Protein AF-A0A2H0BXI3-F1 (afdb_monomer)

Nearest PDB structures (foldseek):
  9eom-assembly1_A-58  TM=5.101E-01  e=8.290E+00  Synechocystis sp. PCC 6803
  9eom-assembly1_A-60  TM=5.101E-01  e=8.290E+00  Synechocystis sp. PCC 6803
  9eon-assembly1_A  TM=5.283E-01  e=8.778E+00  Synechocystis sp. PCC 6803

Solvent-accessible surface area (backbone atoms only — not comparable to full-atom values): 8453 Å² total; per-residue (Å²): 136,85,77,82,80,77,76,77,76,77,85,73,75,57,76,67,92,65,58,95,88,43,83,62,34,63,55,49,51,52,49,56,53,55,49,63,77,71,49,92,47,41,62,50,48,15,52,50,24,44,51,48,13,37,30,23,44,51,49,16,52,56,26,49,78,67,68,37,51,72,63,14,50,53,24,38,51,54,14,53,54,23,42,53,52,14,52,51,25,43,52,54,33,46,74,72,70,48,93,45,68,71,54,55,50,53,50,49,48,48,52,53,48,54,50,52,54,34,51,50,49,55,75,76,43,69,56,63,45,79,47,75,50,102,89,48,80,70,43,82,42,53,49,52,69,67,52,60,131

Mean predicted aligned error: 11.14 Å

Sequence (149 aa):
MHSPVAYAADYILPYPSYMPGHKLYKLEQIWDSAQKYWHFGDIVKFKYYQGLADKKLVEAKVLFEHEQYLLAVDAIWISNDSLVKAGEHLGIAIKSGKQLSNKAEIYKQALDKHKEERIKLREELPEVIIWEDENNPPVMLNIYEELRI

Radius of gyration: 17.9 Å; Cα contacts (8 Å, |Δi|>4): 137; chains: 1; bounding box: 40×42×55 Å

Foldseek 3Di:
DDDPPPPPPQDDQDEDPDDPPDPCVVVVVVVLVVVVVVDPALQVLLVSLLNLLSHLQNVLVVCVVVVVNVSSLVSLVSSVVSLVSSVVSVVVVVVVPDPCPVVVVSSVSSVVVLLVSLVVVPVVDDQWDFDDDPPDHTDIDRSNVSSDD

Organism: NCBI:txid1974862

Structure (mmCIF, N/CA/C/O backbone):
data_AF-A0A2H0BXI3-F1
#
_entry.id   AF-A0A2H0BXI3-F1
#
loop_
_atom_site.group_PDB
_atom_site.id
_atom_site.type_symbol
_atom_site.label_atom_id
_atom_site.label_alt_id
_atom_site.label_comp_id
_atom_site.label_asym_id
_atom_site.label_entity_id
_atom_site.label_seq_id
_atom_site.pdbx_PDB_ins_code
_atom_site.Cartn_x
_atom_site.Cartn_y
_atom_site.Cartn_z
_atom_site.occupancy
_atom_site.B_iso_or_equiv
_atom_site.auth_seq_id
_atom_site.auth_comp_id
_atom_site.auth_asym_id
_atom_site.auth_atom_id
_atom_site.pdbx_PDB_model_num
ATOM 1 N N . MET A 1 1 ? -10.889 -31.506 28.634 1.00 38.66 1 MET A N 1
ATOM 2 C CA . MET A 1 1 ? -11.302 -30.180 28.128 1.00 38.66 1 MET A CA 1
ATOM 3 C C . MET A 1 1 ? -10.470 -29.894 26.892 1.00 38.66 1 MET A C 1
ATOM 5 O O . MET A 1 1 ? -9.288 -29.628 27.034 1.00 38.66 1 MET A O 1
ATOM 9 N N . HIS A 1 2 ? -11.041 -30.058 25.700 1.00 39.09 2 HIS A N 1
ATOM 10 C CA . HIS A 1 2 ? -10.386 -29.652 24.457 1.00 39.09 2 HIS A CA 1
ATOM 11 C C . HIS A 1 2 ? -10.857 -28.232 24.149 1.00 39.09 2 HIS A C 1
ATOM 13 O O . HIS A 1 2 ? -12.029 -28.031 23.837 1.00 39.09 2 HIS A O 1
ATOM 19 N N . SER A 1 3 ? -9.974 -27.251 24.323 1.00 37.06 3 SER A N 1
ATOM 20 C CA . SER A 1 3 ? -10.226 -25.888 23.862 1.00 37.06 3 SER A CA 1
ATOM 21 C C . SER A 1 3 ? -10.311 -25.896 22.333 1.00 37.06 3 SER A C 1
ATOM 23 O O . SER A 1 3 ? -9.442 -26.496 21.695 1.00 37.06 3 SER A O 1
ATOM 25 N N . PRO A 1 4 ? -11.316 -25.250 21.722 1.00 41.56 4 PRO A N 1
ATOM 26 C CA . PRO A 1 4 ? -11.313 -25.046 20.285 1.00 41.56 4 PRO A CA 1
ATOM 27 C C . PRO A 1 4 ? -10.160 -24.097 19.948 1.00 41.56 4 PRO A C 1
ATOM 29 O O . PRO A 1 4 ? -10.103 -22.968 20.437 1.00 41.56 4 PRO A O 1
ATOM 32 N N . VAL A 1 5 ? -9.218 -24.577 19.139 1.00 42.16 5 VAL A N 1
ATOM 33 C CA . VAL A 1 5 ? -8.201 -23.739 18.507 1.00 42.16 5 VAL A CA 1
ATOM 34 C C . VAL A 1 5 ? -8.954 -22.810 17.561 1.00 42.16 5 VAL A C 1
ATOM 36 O O . VAL A 1 5 ? -9.452 -23.242 16.523 1.00 42.16 5 VAL A O 1
ATOM 39 N N . ALA A 1 6 ? -9.112 -21.548 17.954 1.00 42.75 6 ALA A N 1
ATOM 40 C CA . ALA A 1 6 ? -9.579 -20.515 17.048 1.00 42.75 6 ALA A CA 1
ATOM 41 C C . ALA A 1 6 ? -8.497 -20.346 15.978 1.00 42.75 6 ALA A C 1
ATOM 43 O O . ALA A 1 6 ? -7.426 -19.809 16.252 1.00 42.75 6 ALA A O 1
ATOM 44 N N . TYR A 1 7 ? -8.748 -20.879 14.785 1.00 35.19 7 TYR A N 1
ATOM 45 C CA . TYR A 1 7 ? -7.906 -20.643 13.623 1.00 35.19 7 TYR A CA 1
ATOM 46 C C . TYR A 1 7 ? -7.993 -19.141 13.332 1.00 35.19 7 TYR A C 1
ATOM 48 O O . TYR A 1 7 ? -9.047 -18.651 12.920 1.00 35.19 7 TYR A O 1
ATOM 56 N N . ALA A 1 8 ? -6.935 -18.391 13.645 1.00 42.25 8 ALA A N 1
ATOM 57 C CA . ALA A 1 8 ? -6.813 -17.015 13.194 1.00 42.25 8 ALA A CA 1
ATOM 58 C C . ALA A 1 8 ? -6.784 -17.085 11.665 1.00 42.25 8 ALA A C 1
ATOM 60 O O . ALA A 1 8 ? -5.832 -17.601 11.090 1.00 42.25 8 ALA A O 1
ATOM 61 N N . ALA A 1 9 ? -7.882 -16.700 11.016 1.00 46.06 9 ALA A N 1
ATOM 62 C CA . ALA A 1 9 ? -7.914 -16.618 9.567 1.00 46.06 9 ALA A CA 1
ATOM 63 C C . ALA A 1 9 ? -6.856 -15.590 9.147 1.00 46.06 9 ALA A C 1
ATOM 65 O O . ALA A 1 9 ? -6.927 -14.442 9.588 1.00 46.06 9 ALA A O 1
ATOM 66 N N . ASP A 1 10 ? -5.869 -16.020 8.358 1.00 56.81 10 ASP A N 1
ATOM 67 C CA . ASP A 1 10 ? -4.837 -15.138 7.816 1.00 56.81 10 ASP A CA 1
ATOM 68 C C . ASP A 1 10 ? -5.494 -13.937 7.122 1.00 56.81 10 ASP A C 1
ATOM 70 O O . ASP A 1 10 ? -6.510 -14.075 6.434 1.00 56.81 10 ASP A O 1
ATOM 74 N N . TYR A 1 11 ? -4.942 -12.739 7.321 1.00 67.38 11 TYR A N 1
ATOM 75 C CA . TYR A 1 11 ? -5.463 -11.531 6.689 1.00 67.38 11 TYR A CA 1
ATOM 76 C C . TYR A 1 11 ? -5.203 -11.582 5.179 1.00 67.38 11 TYR A C 1
ATOM 78 O O . TYR A 1 11 ? -4.054 -11.622 4.732 1.00 67.38 11 TYR A O 1
ATOM 86 N N . ILE A 1 12 ? -6.276 -11.574 4.388 1.00 72.50 12 ILE A N 1
ATOM 87 C CA . ILE A 1 12 ? -6.218 -11.658 2.925 1.00 72.50 12 ILE A CA 1
ATOM 88 C C . ILE A 1 12 ? -6.468 -10.271 2.342 1.00 72.50 12 ILE A C 1
ATOM 90 O O . ILE A 1 12 ? -7.491 -9.649 2.630 1.00 72.50 12 ILE A O 1
ATOM 94 N N . LEU A 1 13 ? -5.555 -9.811 1.484 1.00 68.81 13 LEU A N 1
ATOM 95 C CA . LEU A 1 13 ? -5.745 -8.580 0.724 1.00 68.81 13 LEU A CA 1
ATOM 96 C C . LEU A 1 13 ? -6.912 -8.760 -0.263 1.00 68.81 13 LEU A C 1
ATOM 98 O O . LEU A 1 13 ? -6.858 -9.670 -1.096 1.00 68.81 13 LEU A O 1
ATOM 102 N N . PRO A 1 14 ? -7.968 -7.931 -0.197 1.00 68.12 14 PRO A N 1
ATOM 103 C CA . PRO A 1 14 ? -9.058 -7.993 -1.159 1.00 68.12 14 PRO A CA 1
ATOM 104 C C . PRO A 1 14 ? -8.566 -7.693 -2.581 1.00 68.12 14 PRO A C 1
ATOM 106 O O . PRO A 1 14 ? -7.888 -6.695 -2.823 1.00 68.12 14 PRO A O 1
ATOM 109 N N . TYR A 1 15 ? -8.958 -8.537 -3.537 1.00 45.81 15 TYR A N 1
ATOM 110 C CA . TYR A 1 15 ? -8.717 -8.282 -4.956 1.00 45.81 15 TYR A CA 1
ATOM 111 C C . TYR A 1 15 ? -9.629 -7.139 -5.448 1.00 45.81 15 TYR A C 1
ATOM 113 O O . TYR A 1 15 ? -10.819 -7.137 -5.114 1.00 45.81 15 TYR A O 1
ATOM 121 N N . PRO A 1 16 ? -9.125 -6.165 -6.230 1.00 51.41 16 PRO A N 1
ATOM 122 C CA . PRO A 1 16 ? -9.964 -5.127 -6.825 1.00 51.41 16 PRO A CA 1
ATOM 123 C C . PRO A 1 16 ? -11.022 -5.746 -7.748 1.00 51.41 16 PRO A C 1
ATOM 125 O O . PRO A 1 16 ? -10.684 -6.486 -8.666 1.00 51.41 16 PRO A O 1
ATOM 128 N N . SER A 1 17 ? -12.299 -5.400 -7.562 1.00 53.47 17 SER A N 1
ATOM 129 C CA . SER A 1 17 ? -13.383 -5.915 -8.414 1.00 53.47 17 SER A CA 1
ATOM 130 C C . SER A 1 17 ? -13.260 -5.472 -9.883 1.00 53.47 17 SER A C 1
ATOM 132 O O . SER A 1 17 ? -13.587 -6.249 -10.776 1.00 53.47 17 SER A O 1
ATOM 134 N N . TYR A 1 18 ? -12.775 -4.248 -10.155 1.00 49.19 18 TYR A N 1
ATOM 135 C CA . TYR A 1 18 ? -12.591 -3.717 -11.515 1.00 49.19 18 TYR A CA 1
ATOM 136 C C . TYR A 1 18 ? -11.307 -2.882 -11.656 1.00 49.19 18 TYR A C 1
ATOM 138 O O . TYR A 1 18 ? -10.996 -2.052 -10.800 1.00 49.19 18 TYR A O 1
ATOM 146 N N . MET A 1 19 ? -10.591 -3.062 -12.773 1.00 69.00 19 MET A N 1
ATOM 147 C CA . MET A 1 19 ? -9.383 -2.296 -13.117 1.00 69.00 19 MET A CA 1
ATOM 148 C C . MET A 1 19 ? -9.684 -0.942 -13.798 1.00 69.00 19 MET A C 1
ATOM 150 O O . MET A 1 19 ? -10.743 -0.807 -14.425 1.00 69.00 19 MET A O 1
ATOM 154 N N . PRO A 1 20 ? -8.747 0.037 -13.766 1.00 51.00 20 PRO A N 1
ATOM 155 C CA . PRO A 1 20 ? -8.933 1.396 -14.306 1.00 51.00 20 PRO A CA 1
ATOM 156 C C . PRO A 1 20 ? -9.264 1.507 -15.810 1.00 51.00 20 PRO A C 1
ATOM 158 O O . PRO A 1 20 ? -9.651 2.579 -16.269 1.00 51.00 20 PRO A O 1
ATOM 161 N N . GLY A 1 21 ? -9.164 0.420 -16.584 1.00 48.34 21 GLY A N 1
ATOM 162 C CA . GLY A 1 21 ? -9.493 0.382 -18.018 1.00 48.34 21 GLY A CA 1
ATOM 163 C C . GLY A 1 21 ? -10.943 0.008 -18.365 1.00 48.34 21 GLY A C 1
ATOM 164 O O . GLY A 1 21 ? -11.330 0.081 -19.531 1.00 48.34 21 GLY A O 1
ATOM 165 N N . HIS A 1 22 ? -11.772 -0.402 -17.398 1.00 60.72 22 HIS A N 1
ATOM 166 C CA . HIS A 1 22 ? -13.120 -0.914 -17.678 1.00 60.72 22 HIS A CA 1
ATOM 167 C C . HIS A 1 22 ? -14.213 0.157 -17.503 1.00 60.72 22 HIS A C 1
ATOM 169 O O . HIS A 1 22 ? -14.192 0.934 -16.554 1.00 60.72 22 HIS A O 1
ATOM 175 N N . LYS A 1 23 ? -15.245 0.182 -18.364 1.00 54.88 23 LYS A N 1
ATOM 176 C CA . LYS A 1 23 ? -16.331 1.195 -18.310 1.00 54.88 23 LYS A CA 1
ATOM 177 C C . LYS A 1 23 ? -17.110 1.203 -16.982 1.00 54.88 23 LYS A C 1
ATOM 179 O O . LYS A 1 23 ? -17.646 2.241 -16.598 1.00 54.88 23 LYS A O 1
ATOM 184 N N . LEU A 1 24 ? -17.132 0.075 -16.267 1.00 62.28 24 LEU A N 1
ATOM 185 C CA . LEU A 1 24 ? -17.742 -0.051 -14.934 1.00 62.28 24 LEU A CA 1
ATOM 186 C C . LEU A 1 24 ? -16.896 0.574 -13.808 1.00 62.28 24 LEU A C 1
ATOM 188 O O . LEU A 1 24 ? -17.440 0.866 -12.750 1.00 62.28 24 LEU A O 1
ATOM 192 N N . TYR A 1 25 ? -15.612 0.865 -14.046 1.00 53.84 25 TYR A N 1
ATOM 193 C CA . TYR A 1 25 ? -14.724 1.525 -13.080 1.00 53.84 25 TYR A CA 1
ATOM 194 C C . TYR A 1 25 ? -15.219 2.928 -12.700 1.00 53.84 25 TYR A C 1
ATOM 196 O O . TYR A 1 25 ? -15.193 3.314 -11.535 1.00 53.84 25 TYR A O 1
ATOM 204 N N . LYS A 1 26 ? -15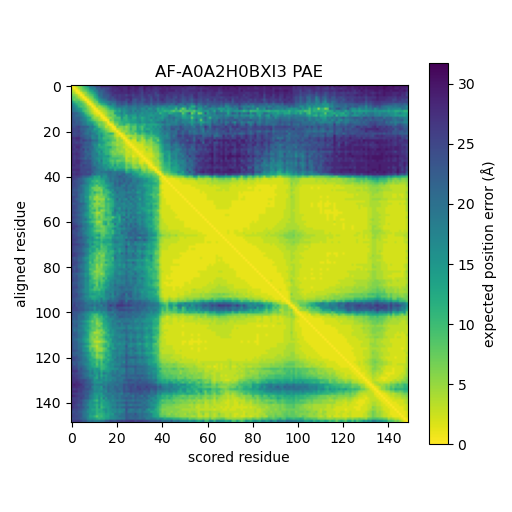.763 3.681 -13.668 1.00 54.62 26 LYS A N 1
ATOM 205 C CA . LYS A 1 26 ? -16.357 5.004 -13.406 1.00 54.62 26 LYS A CA 1
ATOM 206 C C . LYS A 1 26 ? -17.639 4.917 -12.575 1.00 54.62 26 LYS A C 1
ATOM 208 O O . LYS A 1 26 ? -17.899 5.807 -11.776 1.00 54.62 26 LYS A O 1
ATOM 213 N N . LEU A 1 27 ? -18.424 3.851 -12.736 1.00 60.12 27 LEU A N 1
ATOM 214 C CA . LEU A 1 27 ? -19.610 3.596 -11.909 1.00 60.12 27 LEU A CA 1
ATOM 215 C C . LEU A 1 27 ? -19.215 3.208 -10.478 1.00 60.12 27 LEU A C 1
ATOM 217 O O . LEU A 1 27 ? -19.826 3.703 -9.535 1.00 60.12 27 LEU A O 1
ATOM 221 N N . GLU A 1 28 ? -18.155 2.409 -10.319 1.00 58.50 28 GLU A N 1
ATOM 222 C CA . GLU A 1 28 ? -17.572 2.089 -9.010 1.00 58.50 28 GLU A CA 1
ATOM 223 C C . GLU A 1 28 ? -17.048 3.355 -8.308 1.00 58.50 28 GLU A C 1
ATOM 225 O O . GLU A 1 28 ? -17.382 3.592 -7.155 1.00 58.50 28 GLU A O 1
ATOM 230 N N . GLN A 1 29 ? -16.346 4.247 -9.019 1.00 57.47 29 GLN A N 1
ATOM 231 C CA . GLN A 1 29 ? -15.879 5.528 -8.465 1.00 57.47 29 GLN A CA 1
ATOM 232 C C . GLN A 1 29 ? -17.014 6.474 -8.041 1.00 57.47 29 GLN A C 1
ATOM 23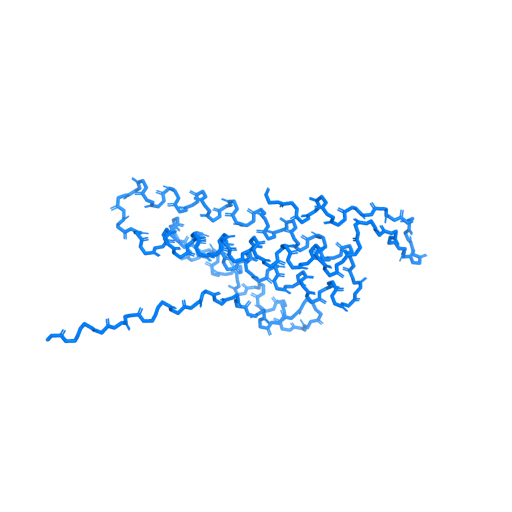4 O O . GLN A 1 29 ? -16.863 7.218 -7.068 1.00 57.47 29 GLN A O 1
ATOM 239 N N . ILE A 1 30 ? -18.144 6.469 -8.757 1.00 58.06 30 ILE A N 1
ATOM 240 C CA . ILE A 1 30 ? -19.331 7.264 -8.402 1.00 58.06 30 ILE A CA 1
ATOM 241 C C . ILE A 1 30 ? -20.012 6.670 -7.161 1.00 58.06 30 ILE A C 1
ATOM 243 O O . ILE A 1 30 ? -20.444 7.426 -6.290 1.00 58.06 30 ILE A O 1
ATOM 247 N N . TRP A 1 31 ? -20.061 5.340 -7.035 1.00 58.00 31 TRP A N 1
ATOM 248 C CA . TRP A 1 31 ? -20.610 4.664 -5.858 1.00 58.00 31 TRP A CA 1
ATOM 249 C C . TRP A 1 31 ? -19.714 4.810 -4.619 1.00 58.00 31 TRP A C 1
ATOM 251 O O . TRP A 1 31 ? -20.214 5.165 -3.552 1.00 58.00 31 TRP A O 1
ATOM 261 N N . ASP A 1 32 ? -18.395 4.666 -4.772 1.00 52.03 32 ASP A N 1
ATOM 262 C CA . ASP A 1 32 ? -17.399 4.937 -3.726 1.00 52.03 32 ASP A CA 1
ATOM 263 C C . ASP A 1 32 ? -17.464 6.406 -3.276 1.00 52.03 32 ASP A C 1
ATOM 265 O O . ASP A 1 32 ? -17.429 6.709 -2.080 1.00 52.03 32 ASP A O 1
ATOM 269 N N . SER A 1 33 ? -17.636 7.341 -4.221 1.00 53.59 33 SER A N 1
ATOM 270 C CA . SER A 1 33 ? -17.844 8.765 -3.923 1.00 53.59 33 SER A CA 1
ATOM 271 C C . SER A 1 33 ? -19.156 9.024 -3.181 1.00 53.59 33 SER A C 1
ATOM 273 O O . SER A 1 33 ? -19.169 9.812 -2.239 1.00 53.59 33 SER A O 1
ATOM 275 N N . ALA A 1 34 ? -20.248 8.344 -3.542 1.00 54.34 34 ALA A N 1
ATOM 276 C CA . ALA A 1 34 ? -21.534 8.463 -2.855 1.00 54.34 34 ALA A CA 1
ATOM 277 C C . ALA A 1 34 ? -21.497 7.865 -1.434 1.00 54.34 34 ALA A C 1
ATOM 279 O O . ALA A 1 34 ? -22.039 8.460 -0.500 1.00 54.34 34 ALA A O 1
ATOM 280 N N . GLN A 1 35 ? -20.792 6.745 -1.234 1.00 49.75 35 GLN A N 1
ATOM 281 C CA . GLN A 1 35 ? -20.532 6.182 0.095 1.00 49.75 35 GLN A CA 1
ATOM 282 C C . GLN A 1 35 ? -19.707 7.132 0.969 1.00 49.75 35 GLN A C 1
ATOM 284 O O . GLN A 1 35 ? -20.017 7.303 2.149 1.00 49.75 35 GLN A O 1
ATOM 289 N N . LYS A 1 36 ? -18.728 7.838 0.392 1.00 51.22 36 LYS A N 1
ATOM 290 C CA . LYS A 1 36 ? -17.899 8.837 1.089 1.00 51.22 36 LYS A CA 1
ATOM 291 C C . LYS A 1 36 ? -18.723 9.919 1.806 1.00 51.22 36 LYS A C 1
ATOM 293 O O . LYS A 1 36 ? -18.326 10.363 2.882 1.00 51.22 36 LYS A O 1
ATOM 298 N N . TYR A 1 37 ? -19.881 10.297 1.256 1.00 45.69 37 TYR A N 1
ATOM 299 C CA . TYR A 1 37 ? -20.797 11.285 1.846 1.00 45.69 37 TYR A CA 1
ATOM 300 C C . TYR A 1 37 ? -21.774 10.702 2.886 1.00 45.69 37 TYR A C 1
ATOM 302 O O . TYR A 1 37 ? -22.307 11.453 3.700 1.00 45.69 37 TYR A O 1
ATOM 310 N N . TRP A 1 38 ? -21.966 9.377 2.937 1.00 44.28 38 TRP A N 1
ATOM 311 C CA . TRP A 1 38 ? -22.847 8.704 3.911 1.00 44.28 38 TRP A CA 1
ATOM 312 C C . TRP A 1 38 ? -22.097 8.190 5.161 1.00 44.28 38 TRP A C 1
ATOM 314 O O . TRP A 1 38 ? -22.654 7.508 6.022 1.00 44.28 38 TRP A O 1
ATOM 324 N N . HIS A 1 39 ? -20.808 8.498 5.295 1.00 48.25 39 HIS A N 1
ATOM 325 C CA . HIS A 1 39 ? -19.919 7.929 6.309 1.00 48.25 39 HIS A CA 1
ATOM 326 C C . HIS A 1 39 ? -19.542 8.937 7.409 1.00 48.25 39 HIS A C 1
ATOM 328 O O . HIS A 1 39 ? -18.387 9.334 7.564 1.00 48.25 39 HIS A O 1
ATOM 334 N N . PHE A 1 40 ? -20.522 9.341 8.222 1.00 53.75 40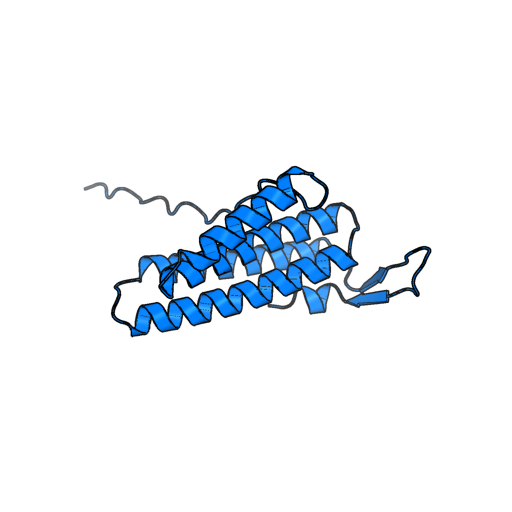 PHE A N 1
ATOM 335 C CA . PHE A 1 40 ? -20.280 10.152 9.421 1.00 53.75 40 PHE A CA 1
ATOM 336 C C . PHE A 1 40 ? -19.632 9.301 10.536 1.00 53.75 40 PHE A C 1
ATOM 338 O O . PHE A 1 40 ? -20.317 8.696 11.359 1.00 53.75 40 PHE A O 1
ATOM 345 N N . GLY A 1 41 ? -18.294 9.229 10.564 1.00 72.19 41 GLY A N 1
ATOM 346 C CA . GLY A 1 41 ? -17.530 8.728 11.717 1.00 72.19 41 GLY A CA 1
ATOM 347 C C . GLY A 1 41 ? -16.147 8.152 11.390 1.00 72.19 41 GLY A C 1
ATOM 348 O O . GLY A 1 41 ? -15.957 7.500 10.365 1.00 72.19 41 GLY A O 1
ATOM 349 N N . ASP A 1 42 ? -15.184 8.332 12.300 1.00 82.25 42 ASP A N 1
ATOM 350 C CA . ASP A 1 42 ? -13.783 7.918 12.104 1.00 82.25 42 ASP A CA 1
ATOM 351 C C . ASP A 1 42 ? -13.598 6.418 11.861 1.00 82.25 42 ASP A C 1
ATOM 353 O O . ASP A 1 42 ? -12.747 6.022 11.078 1.00 82.25 42 ASP A O 1
ATOM 357 N N . ILE A 1 43 ? -14.454 5.561 12.426 1.00 83.62 43 ILE A N 1
ATOM 358 C CA . ILE A 1 43 ? -14.419 4.113 12.140 1.00 83.62 43 ILE A CA 1
ATOM 359 C C . ILE A 1 43 ? -14.653 3.823 10.660 1.00 83.62 43 ILE A C 1
ATOM 361 O O . ILE A 1 43 ? -14.102 2.868 10.113 1.00 83.62 43 ILE A O 1
ATOM 365 N N . VAL A 1 44 ? -15.530 4.593 10.024 1.00 83.81 44 VAL A N 1
ATOM 366 C CA . VAL A 1 44 ? -15.879 4.339 8.634 1.00 83.81 44 VAL A CA 1
ATOM 36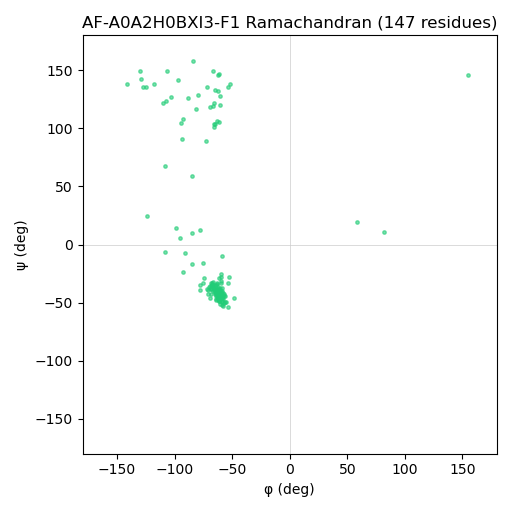7 C C . VAL A 1 44 ? -14.787 4.863 7.714 1.00 83.81 44 VAL A C 1
ATOM 369 O O . VAL A 1 44 ? -14.396 4.165 6.785 1.00 83.81 44 VAL A O 1
ATOM 372 N N . LYS A 1 45 ? -14.213 6.026 8.043 1.00 88.81 45 LYS A N 1
ATOM 373 C CA . LYS A 1 45 ? -13.019 6.544 7.365 1.00 88.81 45 LYS A CA 1
ATOM 374 C C . LYS A 1 45 ? -11.838 5.582 7.496 1.00 88.81 45 LYS A C 1
ATOM 376 O O . LYS A 1 45 ? -11.197 5.293 6.496 1.00 88.81 45 LYS A O 1
ATOM 381 N N . PHE A 1 46 ? -11.620 5.016 8.684 1.00 91.25 46 PHE A N 1
ATOM 382 C CA . PHE A 1 46 ? -10.637 3.955 8.906 1.00 91.25 46 PHE A CA 1
ATOM 383 C C . PHE A 1 46 ? -10.841 2.782 7.938 1.00 91.25 46 PHE A C 1
ATOM 385 O O . PHE A 1 46 ? -9.918 2.431 7.213 1.00 91.25 46 PHE A O 1
ATOM 392 N N . LYS A 1 47 ? -12.057 2.221 7.868 1.00 89.62 47 LYS A N 1
ATOM 393 C CA . LYS A 1 47 ? -12.360 1.108 6.952 1.00 89.62 47 LYS A CA 1
ATOM 394 C C . LYS A 1 47 ? -12.137 1.473 5.485 1.00 89.62 47 LYS A C 1
ATOM 396 O O . LYS A 1 47 ? -11.605 0.660 4.740 1.00 89.62 47 LYS A O 1
ATOM 401 N N . TYR A 1 48 ? -12.560 2.670 5.082 1.00 90.69 48 TYR A N 1
ATOM 402 C CA . TYR A 1 48 ? -12.385 3.160 3.718 1.00 90.69 48 TYR A CA 1
ATOM 403 C C . TYR A 1 48 ? -10.902 3.235 3.345 1.00 90.69 48 TYR A C 1
ATOM 405 O O . TYR A 1 48 ? -10.497 2.671 2.334 1.00 90.69 48 TYR A O 1
ATOM 413 N N . TYR A 1 49 ? -10.086 3.883 4.178 1.00 94.75 49 TYR A N 1
ATOM 414 C CA . TYR A 1 49 ? -8.661 4.044 3.900 1.00 94.75 49 TYR A CA 1
ATOM 415 C C . TYR A 1 49 ? -7.892 2.725 3.990 1.00 94.75 49 TYR A C 1
ATOM 417 O O . TYR A 1 49 ? -7.024 2.485 3.159 1.00 94.75 49 TYR A O 1
ATOM 425 N N . GLN A 1 50 ? -8.257 1.835 4.917 1.00 93.25 50 GLN A N 1
ATOM 426 C CA . GLN A 1 50 ? -7.696 0.486 4.964 1.00 93.25 50 GLN A CA 1
ATOM 427 C C . GLN A 1 50 ? -8.011 -0.292 3.675 1.00 93.25 50 GLN A C 1
ATOM 429 O O . GLN A 1 50 ? -7.111 -0.853 3.062 1.00 93.25 50 GLN A O 1
ATOM 434 N N . GLY A 1 51 ? -9.268 -0.276 3.220 1.00 92.88 51 GLY A N 1
ATOM 435 C CA . GLY A 1 51 ? -9.653 -0.949 1.978 1.00 92.88 51 GLY A CA 1
ATOM 436 C C . GLY A 1 51 ? -8.984 -0.351 0.738 1.00 92.88 51 GLY A C 1
ATOM 437 O O . GLY A 1 51 ? -8.582 -1.089 -0.159 1.00 92.88 51 GLY A O 1
ATOM 438 N N . LEU A 1 52 ? -8.822 0.975 0.693 1.00 94.06 52 LEU A N 1
ATOM 439 C CA . LEU A 1 52 ? -8.112 1.653 -0.391 1.00 94.06 52 LEU A CA 1
ATOM 440 C C . LEU A 1 52 ? -6.632 1.267 -0.424 1.00 94.06 52 LEU A C 1
ATOM 442 O O . LEU A 1 52 ? -6.108 1.008 -1.507 1.00 94.06 52 LEU A O 1
ATOM 446 N N . ALA A 1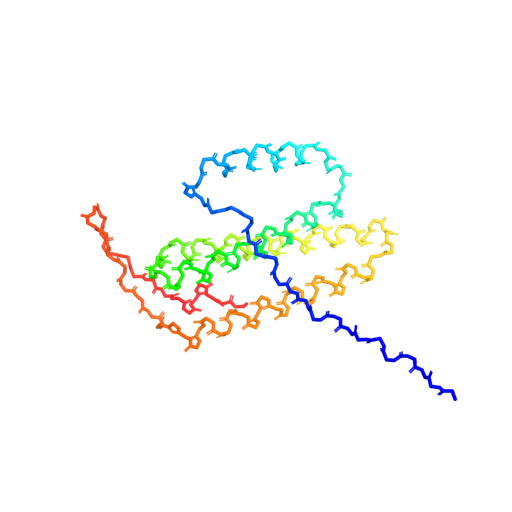 53 ? -5.987 1.193 0.743 1.00 95.94 53 ALA A N 1
ATOM 447 C CA . ALA A 1 53 ? -4.611 0.736 0.852 1.00 95.94 53 ALA A CA 1
ATOM 448 C C . ALA A 1 53 ? -4.456 -0.675 0.282 1.00 95.94 53 ALA A C 1
ATOM 450 O O . ALA A 1 53 ? -3.656 -0.900 -0.623 1.00 95.94 53 ALA A O 1
ATOM 451 N N . ASP A 1 54 ? -5.276 -1.614 0.751 1.00 95.50 54 ASP A N 1
ATOM 452 C CA . ASP A 1 54 ? -5.210 -3.001 0.296 1.00 95.50 54 ASP A CA 1
ATOM 453 C C . ASP A 1 54 ? -5.436 -3.123 -1.215 1.00 95.50 54 ASP A C 1
ATOM 455 O O . ASP A 1 54 ? -4.655 -3.774 -1.912 1.00 95.50 54 ASP A O 1
ATOM 459 N N . LYS A 1 55 ? -6.465 -2.438 -1.736 1.00 95.00 55 LYS A N 1
ATOM 460 C CA . LYS A 1 55 ? -6.783 -2.404 -3.170 1.00 95.00 55 LYS A CA 1
ATOM 461 C C . LYS A 1 55 ? -5.583 -1.926 -3.985 1.00 95.00 55 LYS A C 1
ATOM 463 O O . LYS A 1 55 ? -5.266 -2.517 -5.014 1.00 95.00 55 LYS A O 1
ATOM 468 N N . LYS A 1 56 ? -4.917 -0.866 -3.523 1.00 96.25 56 LYS A N 1
ATOM 469 C CA . LYS A 1 56 ? -3.798 -0.241 -4.230 1.00 96.25 56 LYS A CA 1
ATOM 470 C C . LYS A 1 56 ? -2.509 -1.043 -4.151 1.00 96.25 56 LYS A C 1
ATOM 472 O O . LYS A 1 56 ? -1.784 -1.082 -5.137 1.00 96.25 56 LYS A O 1
ATOM 477 N N . LEU A 1 57 ? -2.263 -1.754 -3.053 1.00 96.50 57 LEU A N 1
ATOM 478 C CA . LEU A 1 57 ? -1.160 -2.710 -2.991 1.00 96.50 57 LEU A CA 1
ATOM 479 C C . LEU A 1 57 ? -1.356 -3.859 -3.991 1.00 96.50 57 LEU A C 1
ATOM 481 O O . LEU A 1 57 ? -0.423 -4.210 -4.706 1.00 96.50 57 LEU A O 1
ATOM 485 N N . VAL A 1 58 ? -2.564 -4.425 -4.081 1.00 96.25 58 VAL A N 1
ATOM 486 C CA . VAL A 1 58 ? -2.852 -5.480 -5.069 1.00 96.25 58 VAL A CA 1
ATOM 487 C C . VAL A 1 58 ? -2.735 -4.948 -6.497 1.00 96.25 58 VAL A C 1
ATOM 489 O O . VAL A 1 58 ? -2.153 -5.613 -7.348 1.00 96.25 58 VAL A O 1
ATOM 492 N N . GLU A 1 59 ? -3.242 -3.743 -6.759 1.00 93.50 59 GLU A N 1
ATOM 493 C CA . GLU A 1 59 ? -3.084 -3.072 -8.053 1.00 93.50 59 GLU A CA 1
ATOM 494 C C . GLU A 1 59 ? -1.603 -2.891 -8.409 1.00 93.50 59 GLU A C 1
ATOM 496 O O . GLU A 1 59 ? -1.202 -3.269 -9.504 1.00 93.50 59 GLU A O 1
ATOM 501 N N . ALA A 1 60 ? -0.778 -2.414 -7.472 1.00 95.94 60 ALA A N 1
ATOM 502 C CA . ALA A 1 60 ? 0.660 -2.270 -7.675 1.00 95.94 60 ALA A CA 1
ATOM 503 C C . ALA A 1 60 ? 1.329 -3.596 -8.053 1.00 95.94 60 ALA A C 1
ATOM 505 O O . ALA A 1 60 ? 2.106 -3.627 -9.001 1.00 95.94 60 ALA A O 1
ATOM 506 N N . LYS A 1 61 ? 0.993 -4.698 -7.367 1.00 95.62 61 LYS A N 1
ATOM 507 C CA . LYS A 1 61 ? 1.518 -6.033 -7.700 1.00 95.62 61 LYS A CA 1
ATOM 508 C C . LYS A 1 61 ? 1.225 -6.409 -9.149 1.00 95.62 61 LYS A C 1
ATOM 510 O O . LYS A 1 61 ? 2.135 -6.777 -9.880 1.00 95.62 61 LYS A O 1
ATOM 515 N N . VAL A 1 62 ? -0.027 -6.256 -9.578 1.00 94.50 62 VAL A N 1
ATOM 516 C CA . VAL A 1 62 ? -0.407 -6.586 -10.956 1.00 94.50 62 VAL A CA 1
ATOM 517 C C . VAL A 1 62 ? 0.285 -5.661 -11.959 1.00 94.50 62 VAL A C 1
ATOM 519 O O . VAL A 1 62 ? 0.709 -6.112 -13.018 1.00 94.50 62 VAL A O 1
ATOM 522 N N . LEU A 1 63 ? 0.437 -4.376 -11.642 1.00 94.75 63 LEU A N 1
ATOM 523 C CA . LEU A 1 63 ? 1.144 -3.431 -12.509 1.00 94.75 63 LEU A CA 1
ATOM 524 C C . LEU A 1 63 ? 2.632 -3.785 -12.640 1.00 94.75 63 LEU A C 1
ATOM 526 O O . LEU A 1 63 ? 3.167 -3.721 -13.744 1.00 94.75 63 LEU A O 1
ATOM 530 N N . PHE A 1 64 ? 3.276 -4.221 -11.554 1.00 94.12 64 PHE A N 1
ATOM 531 C CA . PHE A 1 64 ? 4.644 -4.737 -11.586 1.00 94.12 64 PHE A CA 1
ATOM 532 C C . PHE A 1 64 ? 4.771 -5.998 -12.449 1.00 94.12 64 PHE A C 1
ATOM 534 O O . PHE A 1 64 ? 5.695 -6.075 -13.254 1.00 94.12 64 PHE A O 1
ATOM 541 N N . GLU A 1 65 ? 3.823 -6.937 -12.353 1.00 92.44 65 GLU A N 1
ATOM 542 C CA . GLU A 1 65 ? 3.773 -8.138 -13.208 1.00 92.44 65 GLU A CA 1
ATOM 543 C C . GLU A 1 65 ? 3.653 -7.802 -14.706 1.00 92.44 65 GLU A C 1
ATOM 545 O O . GLU A 1 65 ? 4.107 -8.571 -15.549 1.00 92.44 65 GLU A O 1
ATOM 550 N N . HIS A 1 66 ? 3.053 -6.657 -15.043 1.00 91.94 66 HIS A N 1
ATOM 551 C CA . HIS A 1 66 ? 2.886 -6.179 -16.420 1.00 91.94 66 HIS A CA 1
ATOM 552 C C . HIS A 1 66 ? 3.940 -5.139 -16.830 1.00 91.94 66 HIS A C 1
ATOM 554 O O . HIS A 1 66 ? 3.741 -4.439 -17.822 1.00 91.94 66 HIS A O 1
ATOM 560 N N . GLU A 1 67 ? 5.025 -4.996 -16.061 1.00 91.44 67 GLU A N 1
ATOM 561 C CA . GLU A 1 67 ? 6.124 -4.052 -16.329 1.00 91.44 67 GLU A CA 1
ATOM 562 C C . GLU A 1 67 ? 5.669 -2.575 -16.400 1.00 91.44 67 GLU A C 1
ATOM 564 O O . GLU A 1 67 ? 6.363 -1.693 -16.908 1.00 91.44 67 GLU A O 1
ATOM 569 N N . GLN A 1 68 ? 4.498 -2.259 -15.836 1.00 91.19 68 GLN A N 1
ATOM 570 C CA . GLN A 1 68 ? 3.943 -0.906 -15.765 1.00 91.19 68 GLN A CA 1
ATOM 571 C C . GLN A 1 68 ? 4.496 -0.162 -14.543 1.00 91.19 68 GLN A C 1
ATOM 573 O O . GLN A 1 68 ? 3.752 0.266 -13.659 1.00 91.19 68 GLN A O 1
ATOM 578 N N . TYR A 1 69 ? 5.823 -0.017 -14.486 1.00 91.88 69 TYR A N 1
ATOM 579 C CA . TYR A 1 69 ? 6.554 0.399 -13.285 1.00 91.88 69 TYR A CA 1
ATOM 580 C C . TYR A 1 69 ? 6.149 1.770 -12.738 1.00 91.88 69 TYR A C 1
ATOM 582 O O . TYR A 1 69 ? 5.984 1.908 -11.529 1.00 91.88 69 TYR A O 1
ATOM 590 N N . LEU A 1 70 ? 5.934 2.767 -13.603 1.00 91.25 70 LEU A N 1
ATOM 591 C CA . LEU A 1 70 ? 5.530 4.106 -13.163 1.00 91.25 70 LEU A CA 1
ATOM 592 C C . LEU A 1 70 ? 4.163 4.081 -12.456 1.00 91.25 70 LEU A C 1
ATOM 594 O O . LEU A 1 70 ? 4.014 4.604 -11.356 1.00 91.25 70 LEU A O 1
ATOM 598 N N . LEU A 1 71 ? 3.187 3.386 -13.049 1.00 92.69 71 LEU A N 1
ATOM 599 C CA . LEU A 1 71 ? 1.854 3.223 -12.462 1.00 92.69 71 LEU A CA 1
ATOM 600 C C . LEU A 1 71 ? 1.900 2.379 -11.183 1.00 92.69 71 LEU A C 1
ATOM 602 O O . LEU A 1 71 ? 1.143 2.629 -10.244 1.00 92.69 71 LEU A O 1
ATOM 606 N N . ALA A 1 72 ? 2.774 1.371 -11.143 1.00 94.81 72 ALA A N 1
ATOM 607 C CA . ALA A 1 72 ? 2.951 0.519 -9.977 1.00 94.81 72 ALA A CA 1
ATOM 608 C C . ALA A 1 72 ? 3.491 1.315 -8.781 1.00 94.81 72 ALA A C 1
ATOM 610 O O . ALA A 1 72 ? 2.955 1.200 -7.678 1.00 94.81 72 ALA A O 1
ATOM 611 N N . VAL A 1 73 ? 4.494 2.170 -9.006 1.00 94.12 73 VAL A N 1
ATOM 612 C CA . VAL A 1 73 ? 5.047 3.078 -7.989 1.00 94.12 73 VAL A CA 1
ATOM 613 C C . VAL A 1 73 ? 3.977 4.042 -7.474 1.00 94.12 73 VAL A C 1
ATOM 615 O O . VAL A 1 73 ? 3.790 4.151 -6.261 1.00 94.12 73 VAL A O 1
ATOM 618 N N . ASP A 1 74 ? 3.194 4.656 -8.364 1.00 94.81 74 ASP A N 1
ATOM 619 C CA . ASP A 1 74 ? 2.079 5.520 -7.960 1.00 94.81 74 ASP A CA 1
ATOM 620 C C . ASP A 1 74 ? 1.063 4.769 -7.082 1.00 94.81 74 ASP A C 1
ATOM 622 O O . ASP A 1 74 ? 0.584 5.284 -6.066 1.00 94.81 74 ASP A O 1
ATOM 626 N N . ALA A 1 75 ? 0.742 3.521 -7.433 1.00 95.62 75 ALA A N 1
ATOM 627 C CA . ALA A 1 75 ? -0.160 2.687 -6.649 1.00 95.62 75 ALA A CA 1
ATOM 628 C C . ALA A 1 75 ? 0.418 2.340 -5.262 1.00 95.62 75 ALA A C 1
ATOM 630 O O . ALA A 1 75 ? -0.323 2.382 -4.274 1.00 95.62 75 ALA A O 1
ATOM 631 N N . ILE A 1 76 ? 1.727 2.079 -5.150 1.00 95.94 76 ILE A N 1
ATOM 632 C CA . ILE A 1 76 ? 2.410 1.906 -3.856 1.00 95.94 76 ILE A CA 1
ATOM 633 C C . ILE A 1 76 ? 2.312 3.176 -3.011 1.00 95.94 76 ILE A C 1
ATOM 635 O O . ILE A 1 76 ? 1.958 3.098 -1.831 1.00 95.94 76 ILE A O 1
ATOM 639 N N . TRP A 1 77 ? 2.554 4.346 -3.602 1.00 95.19 77 TRP A N 1
ATOM 640 C CA . TRP A 1 77 ? 2.477 5.613 -2.881 1.00 95.19 77 TRP A CA 1
ATOM 641 C C . TRP A 1 77 ? 1.073 5.862 -2.313 1.00 95.19 77 TRP A C 1
ATOM 643 O O . TRP A 1 77 ? 0.920 6.142 -1.120 1.00 95.19 77 TRP A O 1
ATOM 653 N N . ILE A 1 78 ? 0.032 5.665 -3.131 1.00 95.44 78 ILE A N 1
ATOM 654 C CA . ILE A 1 78 ? -1.367 5.796 -2.692 1.00 95.44 78 ILE A CA 1
ATOM 655 C C . ILE A 1 78 ? -1.693 4.777 -1.594 1.00 95.44 78 ILE A C 1
ATOM 657 O O . ILE A 1 78 ? -2.411 5.103 -0.642 1.00 95.44 78 ILE A O 1
ATOM 661 N N . SER A 1 79 ? -1.182 3.550 -1.715 1.00 95.94 79 SER A N 1
ATOM 662 C CA . SER A 1 79 ? -1.357 2.513 -0.700 1.00 95.94 79 SER A CA 1
ATOM 663 C C . SER A 1 79 ? -0.786 2.951 0.655 1.00 95.94 79 SER A C 1
ATOM 665 O O . SER A 1 79 ? -1.488 2.919 1.670 1.00 95.94 79 SER A O 1
ATOM 667 N N . ASN A 1 80 ? 0.451 3.455 0.659 1.00 94.81 80 ASN A N 1
ATOM 668 C CA . ASN A 1 80 ? 1.147 3.907 1.863 1.00 94.81 80 ASN A CA 1
ATOM 669 C C . ASN A 1 80 ? 0.447 5.105 2.522 1.00 94.81 80 ASN A C 1
ATOM 671 O O . ASN A 1 80 ? 0.184 5.084 3.725 1.00 94.81 80 ASN A O 1
ATOM 675 N N . ASP A 1 81 ? 0.087 6.123 1.739 1.00 95.75 81 ASP A N 1
ATOM 676 C CA . ASP A 1 81 ? -0.666 7.286 2.227 1.00 95.75 81 ASP A CA 1
ATOM 677 C C . ASP A 1 81 ? -2.020 6.870 2.835 1.00 95.75 81 ASP A C 1
ATOM 679 O O . ASP A 1 81 ? -2.427 7.352 3.898 1.00 95.75 81 ASP A O 1
ATOM 683 N N . SER A 1 82 ? -2.696 5.903 2.211 1.00 94.94 82 SER A N 1
ATOM 684 C CA . SER A 1 82 ? -3.969 5.380 2.708 1.00 94.94 82 SER A CA 1
ATOM 685 C C . SER A 1 82 ? -3.807 4.599 4.015 1.00 94.94 82 SER A C 1
ATOM 687 O O . SER A 1 82 ? -4.640 4.754 4.909 1.00 94.94 82 SER A O 1
ATOM 689 N N . LEU A 1 83 ? -2.729 3.823 4.192 1.00 95.00 83 LEU A N 1
ATOM 690 C CA . LEU A 1 83 ? -2.430 3.185 5.480 1.00 95.00 83 LEU A CA 1
ATOM 691 C C . LEU A 1 83 ? -2.273 4.227 6.588 1.00 95.00 83 LEU A C 1
ATOM 693 O O . LEU A 1 83 ? -2.928 4.113 7.623 1.00 95.00 83 LEU A O 1
ATOM 697 N N . VAL A 1 84 ? -1.476 5.276 6.361 1.00 95.38 84 VAL A N 1
ATOM 698 C CA . VAL A 1 84 ? -1.268 6.346 7.352 1.00 95.38 84 VAL A CA 1
ATOM 699 C C . VAL A 1 84 ? -2.607 6.955 7.778 1.00 95.38 84 VAL A C 1
ATOM 701 O O . VAL A 1 84 ? -2.921 6.993 8.971 1.00 95.38 84 VAL A O 1
ATOM 704 N N . LYS A 1 85 ? -3.458 7.318 6.811 1.00 95.25 85 LYS A N 1
ATOM 705 C CA . LYS A 1 85 ? -4.798 7.872 7.072 1.00 95.25 85 LYS A CA 1
ATOM 706 C C . LYS A 1 85 ? -5.716 6.897 7.806 1.00 95.25 85 LYS A C 1
ATOM 708 O O . LYS A 1 85 ? -6.504 7.309 8.662 1.00 95.25 85 LYS A O 1
ATOM 713 N N . ALA A 1 86 ? -5.630 5.600 7.507 1.00 93.69 86 ALA A N 1
ATOM 714 C CA . ALA A 1 86 ? -6.367 4.582 8.248 1.00 93.69 86 ALA A CA 1
ATOM 715 C C . ALA A 1 86 ? -5.941 4.580 9.727 1.00 93.69 86 ALA A C 1
ATOM 717 O O . ALA A 1 86 ? -6.798 4.668 10.611 1.00 93.69 86 ALA A O 1
ATOM 718 N N . GLY A 1 87 ? -4.635 4.573 10.003 1.00 93.38 87 GLY A N 1
ATOM 719 C CA . GLY A 1 87 ? -4.089 4.644 11.360 1.00 93.38 87 GLY A CA 1
ATOM 720 C C . GLY A 1 87 ? -4.526 5.894 12.131 1.00 93.38 87 GLY A C 1
ATOM 721 O O . GLY A 1 87 ? -4.936 5.789 13.289 1.00 93.38 87 GLY A O 1
ATOM 722 N N . GLU A 1 88 ? -4.51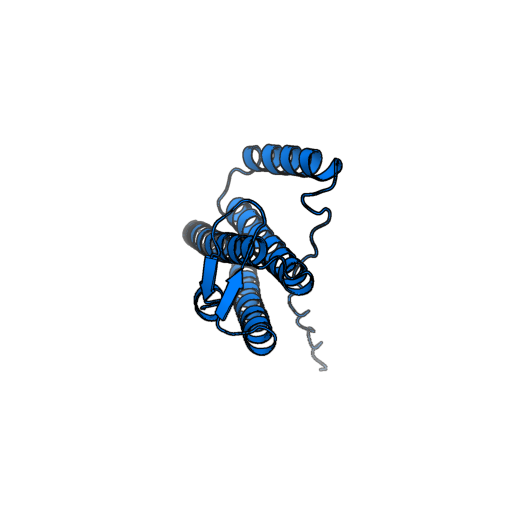7 7.062 11.486 1.00 94.44 88 GLU A N 1
ATOM 723 C CA . GLU A 1 88 ? -4.984 8.324 12.078 1.00 94.44 88 GLU A CA 1
ATOM 724 C C . GLU A 1 88 ? -6.448 8.237 12.525 1.00 94.44 88 GLU A C 1
ATOM 726 O O . GLU A 1 88 ? -6.777 8.505 13.687 1.00 94.44 88 GLU A O 1
ATOM 731 N N . HIS A 1 89 ? -7.336 7.799 11.630 1.00 91.06 89 HIS A N 1
ATOM 732 C CA . HIS A 1 89 ? -8.759 7.673 11.936 1.00 91.06 89 HIS A CA 1
ATOM 733 C C . HIS A 1 89 ? -9.046 6.577 12.964 1.00 91.06 89 HIS A C 1
ATOM 735 O O . HIS A 1 89 ? -9.913 6.752 13.823 1.00 91.06 89 HIS A O 1
ATOM 741 N N . LEU A 1 90 ? -8.298 5.474 12.948 1.00 90.56 90 LEU A N 1
ATOM 742 C CA . LEU A 1 90 ? -8.387 4.465 13.998 1.00 90.56 90 LEU A CA 1
ATOM 743 C C . LEU A 1 90 ? -7.988 5.047 15.360 1.00 90.56 90 LEU A C 1
ATOM 745 O O . LEU A 1 90 ? -8.691 4.829 16.347 1.00 90.56 90 LEU A O 1
ATOM 749 N N . GLY A 1 91 ? -6.909 5.830 15.414 1.00 87.88 91 GLY A N 1
ATOM 750 C CA . GLY A 1 91 ? -6.460 6.503 16.631 1.00 87.88 91 GLY A CA 1
ATOM 751 C C . GLY A 1 91 ? -7.515 7.454 17.203 1.00 87.88 91 GLY A C 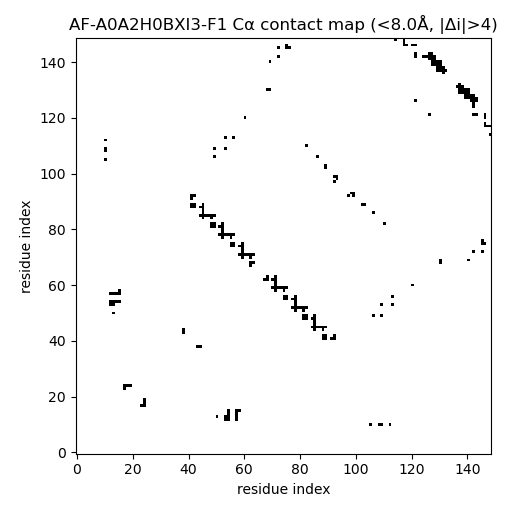1
ATOM 752 O O . GLY A 1 91 ? -7.788 7.427 18.405 1.00 87.88 91 GLY A O 1
ATOM 753 N N . ILE A 1 92 ? -8.166 8.251 16.351 1.00 87.44 92 ILE A N 1
ATOM 754 C CA . ILE A 1 92 ? -9.281 9.129 16.752 1.00 87.44 92 ILE A CA 1
ATOM 755 C C . ILE A 1 92 ? -10.481 8.294 17.241 1.00 87.44 92 ILE A C 1
ATOM 757 O O . ILE A 1 92 ? -11.089 8.590 18.276 1.00 87.44 92 ILE A O 1
ATOM 761 N N . ALA A 1 93 ? -10.799 7.199 16.548 1.00 83.38 93 ALA A N 1
ATOM 762 C CA . ALA A 1 93 ? -11.900 6.312 16.907 1.00 83.38 93 ALA A CA 1
ATOM 763 C C . ALA A 1 93 ? -11.686 5.588 18.252 1.00 83.38 93 ALA A C 1
ATOM 765 O O . ALA A 1 93 ? -12.646 5.391 18.996 1.00 83.38 93 ALA A O 1
ATOM 766 N N . ILE A 1 94 ? -10.445 5.223 18.589 1.00 83.00 94 ILE A N 1
ATOM 767 C CA . ILE A 1 94 ? -10.090 4.635 19.890 1.00 83.00 94 ILE A CA 1
ATOM 768 C C . ILE A 1 94 ? -10.223 5.684 21.001 1.00 83.00 94 ILE A C 1
ATOM 770 O O . ILE A 1 94 ? -10.839 5.419 22.033 1.00 83.00 94 ILE A O 1
ATOM 774 N N . LYS A 1 95 ? -9.704 6.901 20.779 1.00 82.31 95 LYS A N 1
ATOM 775 C CA . LYS A 1 95 ? -9.777 8.008 21.752 1.00 82.31 95 LYS A CA 1
ATOM 776 C C . LYS A 1 95 ? -11.212 8.434 22.074 1.00 82.31 95 LYS A C 1
ATOM 778 O O . LYS A 1 95 ? -11.476 8.875 23.185 1.00 82.31 95 LYS A O 1
ATOM 783 N N . SER A 1 96 ? -12.144 8.265 21.137 1.00 73.94 96 SER A N 1
ATOM 784 C CA . SER A 1 96 ? -13.576 8.540 21.345 1.00 73.94 96 SER A CA 1
ATOM 785 C C . SER A 1 96 ? -14.326 7.452 22.136 1.00 73.94 96 SER A C 1
ATOM 787 O O . SER A 1 96 ? -15.554 7.469 22.193 1.00 73.94 96 SER A O 1
ATOM 789 N N . GLY A 1 97 ? -13.612 6.518 22.779 1.00 59.88 97 GLY A N 1
ATOM 790 C CA . GLY A 1 97 ? -14.173 5.604 23.780 1.00 59.88 97 GLY A CA 1
ATOM 791 C C . GLY A 1 97 ? -14.892 4.381 23.212 1.00 59.88 97 GLY A C 1
ATOM 792 O O . GLY A 1 97 ? -15.558 3.656 23.950 1.00 59.88 97 GLY A O 1
ATOM 793 N N . LYS A 1 98 ? -14.770 4.114 21.908 1.00 59.38 98 LYS A N 1
ATOM 794 C CA . LYS A 1 98 ? -15.317 2.893 21.308 1.00 59.38 98 LYS A CA 1
ATOM 795 C C . LYS A 1 98 ? -14.362 1.730 21.601 1.00 59.38 98 LYS A C 1
ATOM 797 O O . LYS A 1 98 ? -13.16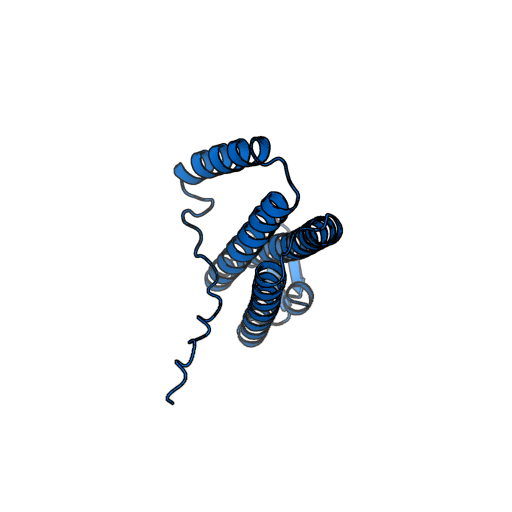9 1.826 21.324 1.00 59.38 98 LYS A O 1
ATOM 802 N N . GLN A 1 99 ? -14.868 0.614 22.135 1.00 61.03 99 GLN A N 1
ATOM 803 C CA . GLN A 1 99 ? -14.078 -0.619 22.241 1.00 61.03 99 GLN A CA 1
ATOM 804 C C . GLN A 1 99 ? -13.777 -1.141 20.828 1.00 61.03 99 GLN A C 1
ATOM 806 O O . GLN A 1 99 ? -14.644 -1.704 20.161 1.00 61.03 99 GLN A O 1
ATOM 811 N N . LEU A 1 100 ? -12.555 -0.896 20.348 1.00 69.06 100 LEU A N 1
ATOM 812 C CA . LEU A 1 100 ? -12.108 -1.217 18.988 1.00 69.06 100 LEU A CA 1
ATOM 813 C C . LEU A 1 100 ? -10.863 -2.109 18.969 1.00 69.06 100 LEU A C 1
ATOM 815 O O . LEU A 1 100 ? -10.150 -2.123 17.969 1.00 69.06 100 LEU A O 1
ATOM 819 N N . SER A 1 101 ? -10.620 -2.877 20.034 1.00 69.94 101 SER A N 1
ATOM 820 C CA . SER A 1 101 ? -9.500 -3.829 20.130 1.00 69.94 101 SER A CA 1
ATOM 821 C C . SER A 1 101 ? -9.392 -4.716 18.886 1.00 69.94 101 SER A C 1
ATOM 823 O O . SER A 1 101 ? -8.332 -4.793 18.276 1.00 69.94 101 SER A O 1
ATOM 825 N N . ASN A 1 102 ? -10.518 -5.264 18.419 1.00 74.38 102 ASN A N 1
ATOM 826 C CA . ASN A 1 102 ? -10.552 -6.090 17.209 1.00 74.38 102 ASN A CA 1
ATOM 827 C C . ASN A 1 102 ? -10.146 -5.319 15.940 1.00 74.38 102 ASN A C 1
ATOM 829 O O . ASN A 1 102 ? -9.565 -5.903 15.036 1.00 74.38 102 ASN A O 1
ATOM 833 N N . LYS A 1 103 ? -10.441 -4.015 15.838 1.00 80.81 103 LYS A N 1
ATOM 834 C CA . LYS A 1 103 ? -10.052 -3.208 14.664 1.00 80.81 103 LYS A CA 1
ATOM 835 C C . LYS A 1 103 ? -8.586 -2.815 14.690 1.00 80.81 103 LYS A C 1
ATOM 837 O O . LYS A 1 103 ? -7.979 -2.740 13.631 1.00 80.81 103 LYS A O 1
ATOM 842 N N . ALA A 1 104 ? -8.040 -2.571 15.877 1.00 85.75 104 ALA A N 1
ATOM 843 C CA . ALA A 1 104 ? -6.615 -2.334 16.039 1.00 85.75 104 ALA A CA 1
ATOM 844 C C . ALA A 1 104 ? -5.800 -3.575 15.678 1.00 85.75 104 ALA A C 1
ATOM 846 O O . ALA A 1 104 ? -4.809 -3.455 14.966 1.00 85.75 104 ALA A O 1
ATOM 847 N N . GLU A 1 105 ? -6.272 -4.756 16.080 1.00 87.00 105 GLU A N 1
ATOM 848 C CA . GLU A 1 105 ? -5.645 -6.018 15.687 1.00 87.00 105 GLU A CA 1
ATOM 849 C C . GLU A 1 105 ? -5.725 -6.239 14.171 1.00 87.00 105 GLU A C 1
ATOM 851 O O . GLU A 1 105 ? -4.707 -6.485 13.535 1.00 87.00 105 GLU A O 1
ATOM 856 N N . ILE A 1 106 ? -6.901 -6.041 13.565 1.00 85.19 106 ILE A N 1
ATOM 857 C CA . ILE A 1 106 ? -7.073 -6.118 12.104 1.00 85.19 106 ILE A CA 1
ATOM 858 C C . ILE A 1 106 ? -6.149 -5.132 11.372 1.00 85.19 106 ILE A C 1
ATOM 860 O O . ILE A 1 106 ? -5.551 -5.481 10.360 1.00 85.19 106 ILE A O 1
ATOM 864 N N . TYR A 1 107 ? -6.021 -3.900 11.865 1.00 92.06 107 TYR A N 1
ATOM 865 C CA . TYR A 1 107 ? -5.144 -2.906 11.250 1.00 92.06 107 TYR A CA 1
ATOM 866 C C . TYR A 1 107 ? -3.669 -3.295 11.359 1.00 92.06 107 TYR A C 1
ATOM 868 O O . TYR A 1 107 ? -2.917 -3.137 10.403 1.00 92.06 107 TYR A O 1
ATOM 876 N N . LYS A 1 108 ? -3.259 -3.844 12.505 1.00 92.94 108 LYS A N 1
ATOM 877 C CA . LYS A 1 108 ? -1.906 -4.366 12.693 1.00 92.94 108 LYS A CA 1
ATOM 878 C C . LYS A 1 108 ? -1.615 -5.513 11.723 1.00 92.94 108 LYS A C 1
ATOM 880 O O . LYS A 1 108 ? -0.587 -5.486 11.061 1.00 92.94 108 LYS A O 1
ATOM 885 N N . GLN A 1 109 ? -2.545 -6.455 11.578 1.00 90.88 109 GLN A N 1
ATOM 886 C CA . GLN A 1 109 ? -2.429 -7.542 10.603 1.00 90.88 109 GLN A CA 1
ATOM 887 C C . GLN A 1 109 ? -2.322 -7.013 9.168 1.00 90.88 109 GLN A C 1
ATOM 889 O O . GLN A 1 109 ? -1.513 -7.515 8.393 1.00 90.88 109 GLN A O 1
ATOM 894 N N . ALA A 1 110 ? -3.079 -5.966 8.824 1.00 90.50 110 ALA A N 1
ATOM 895 C CA . ALA A 1 110 ? -2.953 -5.307 7.528 1.00 90.50 110 ALA A CA 1
ATOM 896 C C . ALA A 1 110 ? -1.559 -4.683 7.340 1.00 90.50 110 ALA A C 1
ATOM 898 O O . ALA A 1 110 ? -0.934 -4.905 6.308 1.00 90.50 110 ALA A O 1
ATOM 899 N N . LEU A 1 111 ? -1.023 -3.969 8.337 1.00 93.88 111 LEU A N 1
ATOM 900 C CA . LEU A 1 111 ? 0.337 -3.413 8.281 1.00 93.88 111 LEU A CA 1
ATOM 901 C C . LEU A 1 111 ? 1.400 -4.500 8.087 1.00 93.88 111 LEU A C 1
ATOM 903 O O . LEU A 1 111 ? 2.278 -4.353 7.234 1.00 93.88 111 LEU A O 1
ATOM 907 N N . ASP A 1 112 ? 1.301 -5.590 8.848 1.00 94.56 112 ASP A N 1
ATOM 908 C CA . ASP A 1 112 ? 2.215 -6.727 8.746 1.00 94.56 112 ASP A CA 1
ATOM 909 C C . ASP A 1 112 ? 2.128 -7.367 7.353 1.00 94.56 112 ASP A C 1
ATOM 911 O O . ASP A 1 112 ? 3.158 -7.649 6.737 1.00 94.56 112 ASP A O 1
ATOM 915 N N . LYS A 1 113 ? 0.915 -7.502 6.801 1.00 93.06 113 LYS A N 1
ATOM 916 C CA . LYS A 1 113 ? 0.712 -8.056 5.461 1.00 93.06 113 LYS A CA 1
ATOM 917 C C . LYS A 1 113 ? 1.250 -7.146 4.358 1.00 93.06 113 LYS A C 1
ATOM 919 O O . LYS A 1 113 ? 1.913 -7.621 3.443 1.00 93.06 113 LYS A O 1
ATOM 924 N N . HIS A 1 114 ? 1.021 -5.837 4.451 1.00 95.12 114 HIS A N 1
ATOM 925 C CA . HIS A 1 114 ? 1.592 -4.862 3.514 1.00 95.12 114 HIS A CA 1
ATOM 926 C C . HIS A 1 114 ? 3.116 -4.890 3.535 1.00 95.12 114 HIS A C 1
ATOM 928 O O . HIS A 1 114 ? 3.754 -4.859 2.486 1.00 95.12 114 HIS A O 1
ATOM 934 N N . LYS A 1 115 ? 3.706 -4.994 4.729 1.00 94.81 115 LYS A N 1
ATOM 935 C CA . LYS A 1 115 ? 5.150 -5.140 4.893 1.00 94.81 115 LYS A CA 1
ATOM 936 C C . LYS A 1 115 ? 5.664 -6.416 4.224 1.00 94.81 115 LYS A C 1
ATOM 938 O O . LYS A 1 115 ? 6.641 -6.348 3.487 1.00 94.81 115 LYS A O 1
ATOM 943 N N . GLU A 1 116 ? 5.012 -7.550 4.470 1.00 94.44 116 GLU A N 1
ATOM 944 C CA . GLU A 1 116 ? 5.365 -8.843 3.875 1.00 94.44 116 GLU A CA 1
ATOM 945 C C . GLU A 1 116 ? 5.345 -8.781 2.342 1.00 94.44 116 GLU A C 1
ATOM 947 O O . GLU A 1 116 ? 6.318 -9.152 1.693 1.00 94.44 116 GLU A O 1
ATOM 952 N N . GLU A 1 117 ? 4.263 -8.274 1.753 1.00 93.94 117 GLU A N 1
ATOM 953 C CA . GLU A 1 117 ? 4.123 -8.215 0.297 1.00 93.94 117 GLU A CA 1
ATOM 954 C C . GLU A 1 117 ? 5.112 -7.231 -0.344 1.00 93.94 117 GLU A C 1
ATOM 956 O O . GLU A 1 117 ? 5.643 -7.520 -1.412 1.00 93.94 117 GLU A O 1
ATOM 961 N N . ARG A 1 118 ? 5.441 -6.109 0.315 1.00 93.12 118 ARG A N 1
ATOM 962 C CA . ARG A 1 118 ? 6.496 -5.201 -0.172 1.00 93.12 118 ARG A CA 1
ATOM 963 C C . ARG A 1 118 ? 7.888 -5.826 -0.101 1.00 93.12 118 ARG A C 1
ATOM 965 O O . ARG A 1 118 ? 8.702 -5.566 -0.980 1.00 93.12 118 ARG A O 1
ATOM 972 N N . ILE A 1 119 ? 8.167 -6.649 0.911 1.00 93.31 119 ILE A N 1
ATOM 973 C CA . ILE A 1 119 ? 9.426 -7.406 0.981 1.00 93.31 119 ILE A CA 1
ATOM 974 C C . ILE A 1 119 ? 9.520 -8.370 -0.204 1.00 93.31 119 ILE A C 1
ATOM 976 O O . ILE A 1 119 ? 10.535 -8.350 -0.891 1.00 93.31 119 ILE A O 1
ATOM 980 N N . LYS A 1 120 ? 8.452 -9.120 -0.505 1.00 93.19 120 LYS A N 1
ATOM 981 C CA . LYS A 1 120 ? 8.417 -10.012 -1.680 1.00 93.19 120 LYS A CA 1
ATOM 982 C C . LYS A 1 120 ? 8.647 -9.254 -2.985 1.00 93.19 120 LYS A C 1
ATOM 984 O O . LYS A 1 120 ? 9.494 -9.648 -3.772 1.00 93.19 120 LYS A O 1
ATOM 989 N N . LEU A 1 121 ? 7.969 -8.119 -3.173 1.00 93.56 121 LEU A N 1
ATOM 990 C CA . LEU A 1 121 ? 8.172 -7.282 -4.358 1.00 93.56 121 LEU A CA 1
ATOM 991 C C . LEU A 1 121 ? 9.628 -6.812 -4.491 1.00 93.56 121 LEU A C 1
ATOM 993 O O . LEU A 1 121 ? 10.151 -6.784 -5.596 1.00 93.56 121 LEU A O 1
ATOM 997 N N . ARG A 1 122 ? 10.311 -6.483 -3.386 1.00 92.62 122 ARG A N 1
ATOM 998 C CA . ARG A 1 122 ? 11.745 -6.145 -3.428 1.00 92.62 122 ARG A CA 1
ATOM 999 C C . ARG A 1 122 ? 12.621 -7.339 -3.808 1.00 92.62 122 ARG A C 1
ATOM 1001 O O . ARG A 1 122 ? 13.651 -7.134 -4.422 1.00 92.62 122 ARG A O 1
ATOM 1008 N N . GLU A 1 123 ? 12.249 -8.561 -3.442 1.00 92.00 123 GLU A N 1
ATOM 1009 C CA . GLU A 1 123 ? 13.000 -9.768 -3.819 1.00 92.00 123 GLU A CA 1
ATOM 1010 C C . GLU A 1 123 ? 12.808 -10.144 -5.299 1.00 92.00 123 GLU A C 1
ATOM 1012 O O . GLU A 1 123 ? 13.703 -10.733 -5.905 1.00 92.00 123 GLU A O 1
ATOM 1017 N N . GLU A 1 124 ? 11.656 -9.800 -5.879 1.00 91.94 124 GLU A N 1
ATOM 1018 C CA . GLU A 1 124 ? 11.273 -10.147 -7.254 1.00 91.94 124 GLU A CA 1
ATOM 1019 C C . GLU A 1 124 ? 11.648 -9.074 -8.290 1.00 91.94 124 GLU A C 1
ATOM 1021 O O . GLU A 1 124 ? 11.794 -9.384 -9.474 1.00 91.94 124 GLU A O 1
ATOM 1026 N N . LEU A 1 125 ? 11.802 -7.815 -7.869 1.00 93.00 125 LEU A N 1
ATOM 1027 C CA . LEU A 1 125 ? 12.013 -6.671 -8.757 1.00 93.00 125 LEU A CA 1
ATOM 1028 C C . LEU A 1 125 ? 13.459 -6.158 -8.723 1.00 93.00 125 LEU A C 1
ATOM 1030 O O . LEU A 1 125 ? 14.119 -6.215 -7.686 1.00 93.00 125 LEU A O 1
ATOM 1034 N N . PRO A 1 126 ? 13.962 -5.594 -9.836 1.00 92.44 126 PRO A N 1
ATOM 1035 C CA . PRO A 1 126 ? 15.255 -4.922 -9.835 1.00 92.44 126 PRO A CA 1
ATOM 1036 C C . PRO A 1 126 ? 15.217 -3.652 -8.969 1.00 92.44 126 PRO A C 1
ATOM 1038 O O . PRO A 1 126 ? 14.201 -2.964 -8.882 1.00 92.44 126 PRO A O 1
ATOM 1041 N N . GLU A 1 127 ? 16.357 -3.311 -8.365 1.00 90.88 127 GLU A N 1
ATOM 1042 C CA . GLU A 1 127 ? 16.495 -2.132 -7.496 1.00 90.88 127 GLU A CA 1
ATOM 1043 C C . GLU A 1 127 ? 16.213 -0.821 -8.241 1.00 90.88 127 GLU A C 1
ATOM 1045 O O . GLU A 1 127 ? 15.515 0.059 -7.732 1.00 90.88 127 GLU A O 1
ATOM 1050 N N . VAL A 1 128 ? 16.746 -0.702 -9.459 1.00 92.12 128 VAL A N 1
ATOM 1051 C CA . VAL A 1 128 ? 16.617 0.482 -10.307 1.00 92.12 128 VAL A CA 1
ATOM 1052 C C . VAL A 1 128 ? 16.091 0.078 -11.675 1.00 92.12 128 VAL A C 1
ATOM 1054 O O . VAL A 1 128 ? 16.574 -0.881 -12.277 1.00 92.12 128 VAL A O 1
ATOM 1057 N N . ILE A 1 129 ? 15.132 0.851 -12.177 1.00 92.25 129 ILE A N 1
ATOM 1058 C CA . ILE A 1 129 ? 14.575 0.719 -13.521 1.00 92.25 129 ILE A CA 1
ATOM 1059 C C . ILE A 1 129 ? 14.700 2.059 -14.231 1.00 92.25 129 ILE A C 1
ATOM 1061 O O . ILE A 1 129 ? 14.389 3.104 -13.665 1.00 92.25 129 ILE A O 1
ATOM 1065 N N . ILE A 1 130 ? 15.138 2.024 -15.486 1.00 90.00 130 ILE A N 1
ATOM 1066 C CA . ILE A 1 130 ? 15.011 3.159 -16.398 1.00 90.00 130 ILE A CA 1
ATOM 1067 C C . ILE A 1 130 ? 13.726 2.915 -17.182 1.00 90.00 130 ILE A C 1
ATOM 1069 O O . ILE A 1 130 ? 13.671 2.019 -18.020 1.00 90.00 130 ILE A O 1
ATOM 1073 N N . TRP A 1 131 ? 12.672 3.648 -16.839 1.00 86.38 131 TRP A N 1
ATOM 1074 C CA . TRP A 1 131 ? 11.385 3.553 -17.513 1.00 86.38 131 TRP A CA 1
ATOM 1075 C C . TRP A 1 131 ? 11.360 4.516 -18.697 1.00 86.38 131 TRP A C 1
ATOM 1077 O O . TRP A 1 131 ? 11.620 5.707 -18.527 1.00 86.38 131 TRP A O 1
ATOM 1087 N N . GLU A 1 132 ? 11.053 4.002 -19.885 1.00 86.69 132 GLU A N 1
ATOM 1088 C CA . GLU A 1 132 ? 11.008 4.765 -21.132 1.00 86.69 132 GLU A CA 1
ATOM 1089 C C . GLU A 1 132 ? 9.586 4.743 -21.708 1.00 86.69 132 GLU A C 1
ATOM 1091 O O . GLU A 1 132 ? 8.925 3.706 -21.722 1.00 86.69 132 GLU A O 1
ATOM 1096 N N . ASP A 1 133 ? 9.124 5.890 -22.200 1.00 80.12 133 ASP A N 1
ATOM 1097 C CA . ASP A 1 133 ? 7.864 6.049 -22.929 1.00 80.12 133 ASP A CA 1
ATOM 1098 C C . ASP A 1 133 ? 8.164 6.792 -24.230 1.00 80.12 133 ASP A C 1
ATOM 1100 O O . ASP A 1 133 ? 8.992 7.700 -24.261 1.00 80.12 133 ASP A O 1
ATOM 1104 N N . GLU A 1 134 ? 7.487 6.412 -25.312 1.00 77.94 134 GLU A N 1
ATOM 1105 C CA . GLU A 1 134 ? 7.648 7.001 -26.643 1.00 77.94 134 GLU A CA 1
ATOM 1106 C C . GLU A 1 134 ? 7.498 8.532 -26.641 1.00 77.94 134 GLU A C 1
ATOM 1108 O O . GLU A 1 134 ? 8.089 9.211 -27.480 1.00 77.94 134 GLU A O 1
ATOM 1113 N N . ASN A 1 135 ? 6.718 9.083 -25.703 1.00 83.69 135 ASN A N 1
ATOM 1114 C CA . ASN A 1 135 ? 6.391 10.510 -25.656 1.00 83.69 135 ASN A CA 1
ATOM 1115 C C . ASN A 1 135 ? 7.066 11.285 -24.516 1.00 83.69 135 ASN A C 1
ATOM 1117 O O . ASN A 1 135 ? 6.934 12.510 -24.466 1.00 83.69 135 ASN A O 1
ATOM 1121 N N . ASN A 1 136 ? 7.763 10.610 -23.598 1.00 80.44 136 ASN A N 1
ATOM 1122 C CA . ASN A 1 136 ? 8.294 11.223 -22.381 1.00 80.44 136 ASN A CA 1
ATOM 1123 C C . ASN A 1 136 ? 9.779 10.888 -22.181 1.00 80.44 136 ASN A C 1
ATOM 1125 O O . ASN A 1 136 ? 10.240 9.826 -22.593 1.00 80.44 136 ASN A O 1
ATOM 1129 N N . PRO A 1 137 ? 10.562 11.784 -21.551 1.00 85.19 137 PRO A N 1
ATOM 1130 C CA . PRO A 1 137 ? 11.950 11.481 -21.235 1.00 85.19 137 PRO A CA 1
ATOM 1131 C C . PRO A 1 137 ? 12.038 10.277 -20.280 1.00 85.19 137 PRO A C 1
ATOM 1133 O O . PRO A 1 137 ? 11.175 10.145 -19.406 1.00 85.19 137 PRO A O 1
ATOM 1136 N N . PRO A 1 138 ? 13.089 9.443 -20.394 1.00 88.19 138 PRO A N 1
ATOM 1137 C CA . PRO A 1 138 ? 13.302 8.324 -19.489 1.00 88.19 138 PRO A CA 1
ATOM 1138 C C . PRO A 1 138 ? 13.297 8.754 -18.021 1.00 88.19 138 PRO A C 1
ATOM 1140 O O . PRO A 1 138 ? 13.940 9.740 -17.645 1.00 88.19 138 PRO A O 1
ATOM 1143 N N . VAL A 1 139 ? 12.601 7.989 -17.186 1.00 89.38 139 VAL A N 1
ATOM 1144 C CA . VAL A 1 139 ? 12.511 8.211 -15.742 1.00 89.38 139 VAL A CA 1
ATOM 1145 C C . VAL A 1 139 ? 13.282 7.110 -15.031 1.00 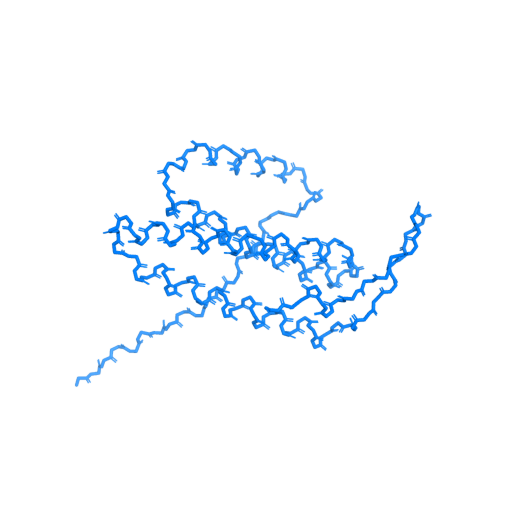89.38 139 VAL A C 1
ATOM 1147 O O . VAL A 1 139 ? 12.989 5.927 -15.183 1.00 89.38 139 VAL A O 1
ATOM 1150 N N . MET A 1 140 ? 14.269 7.498 -14.227 1.00 91.31 140 MET A N 1
ATOM 1151 C CA . MET A 1 140 ? 14.961 6.565 -13.345 1.00 91.31 140 MET A CA 1
ATOM 1152 C C . MET A 1 140 ? 14.128 6.356 -12.078 1.00 91.31 140 MET A C 1
ATOM 1154 O O . MET A 1 140 ? 13.930 7.290 -11.303 1.00 91.31 140 MET A O 1
ATOM 1158 N N . LEU A 1 141 ? 13.665 5.128 -11.867 1.00 89.88 141 LEU A N 1
ATOM 1159 C CA . LEU A 1 141 ? 12.875 4.711 -10.714 1.00 89.88 141 LEU A CA 1
ATOM 1160 C C . LEU A 1 141 ? 13.735 3.845 -9.793 1.00 89.88 141 LEU A C 1
ATOM 1162 O O . LEU A 1 141 ? 14.254 2.816 -10.223 1.00 89.88 141 LEU A O 1
ATOM 1166 N N . ASN A 1 142 ? 13.867 4.240 -8.525 1.00 93.19 142 ASN A N 1
ATOM 1167 C CA . ASN A 1 142 ? 14.456 3.393 -7.488 1.00 93.19 142 ASN A CA 1
ATOM 1168 C C . ASN A 1 142 ? 13.333 2.629 -6.777 1.00 93.19 142 ASN A C 1
ATOM 1170 O O . ASN A 1 142 ? 12.758 3.106 -5.801 1.00 93.19 142 ASN A O 1
ATOM 1174 N N . ILE A 1 143 ? 13.018 1.436 -7.280 1.00 90.94 143 ILE A N 1
ATOM 1175 C CA . ILE A 1 143 ? 11.904 0.606 -6.802 1.00 90.94 143 ILE A CA 1
ATOM 1176 C C . ILE A 1 143 ? 12.066 0.259 -5.320 1.00 90.94 143 ILE A C 1
ATOM 1178 O O . ILE A 1 143 ? 11.091 0.162 -4.574 1.00 90.94 143 ILE A O 1
ATOM 1182 N N . TYR A 1 144 ? 13.304 0.109 -4.857 1.00 91.56 144 TYR A N 1
ATOM 1183 C CA . TYR A 1 144 ? 13.572 -0.221 -3.466 1.00 91.56 144 TYR A CA 1
ATOM 1184 C C . TYR A 1 144 ? 13.255 0.923 -2.508 1.00 91.56 144 TYR A C 1
ATOM 1186 O O . TYR A 1 144 ? 12.807 0.632 -1.396 1.00 91.56 144 TYR A O 1
ATOM 1194 N N . GLU A 1 145 ? 13.493 2.176 -2.892 1.00 90.44 145 GLU A N 1
ATOM 1195 C CA . GLU A 1 145 ? 13.086 3.335 -2.089 1.00 90.44 145 GLU A CA 1
ATOM 1196 C C . GLU A 1 145 ? 11.560 3.478 -2.062 1.00 90.44 145 GLU A C 1
ATOM 1198 O O . GLU A 1 145 ? 10.992 3.722 -0.999 1.00 90.44 145 GLU A O 1
ATOM 1203 N N . GLU A 1 146 ? 10.879 3.218 -3.180 1.00 88.44 146 GLU A N 1
ATOM 1204 C CA . GLU A 1 146 ? 9.412 3.305 -3.252 1.00 88.44 146 GLU A CA 1
ATOM 1205 C C . GLU A 1 146 ? 8.712 2.222 -2.413 1.00 88.44 146 GLU A C 1
ATOM 1207 O O . GLU A 1 146 ? 7.665 2.452 -1.806 1.00 88.44 146 GLU A O 1
ATOM 1212 N N . LEU A 1 147 ? 9.317 1.035 -2.305 1.00 87.06 147 LEU A N 1
ATOM 1213 C CA . LEU A 1 147 ? 8.820 -0.080 -1.488 1.00 87.06 147 LEU A CA 1
ATOM 1214 C C . LEU A 1 147 ? 9.253 -0.014 -0.014 1.00 87.06 147 LEU A C 1
ATOM 1216 O O . LEU A 1 147 ? 9.071 -0.986 0.732 1.00 87.06 147 LEU A O 1
ATOM 1220 N N . ARG A 1 148 ? 9.843 1.102 0.427 1.00 83.25 148 ARG A N 1
ATOM 1221 C CA . ARG A 1 148 ? 10.317 1.263 1.803 1.00 83.25 148 ARG A CA 1
ATOM 1222 C C . ARG A 1 148 ? 9.163 1.171 2.812 1.00 83.25 148 ARG A C 1
ATOM 1224 O O . ARG A 1 148 ? 8.023 1.543 2.544 1.00 83.25 148 ARG A O 1
ATOM 1231 N N . ILE A 1 149 ? 9.485 0.603 3.975 1.00 60.88 149 ILE A N 1
ATOM 1232 C CA . ILE A 1 149 ? 8.579 0.375 5.112 1.00 60.88 149 ILE A CA 1
ATOM 1233 C C . ILE A 1 149 ? 8.701 1.527 6.100 1.00 60.88 149 ILE A C 1
ATOM 1235 O O . ILE A 1 149 ? 9.860 1.903 6.401 1.00 60.88 149 ILE A O 1
#

pLDDT: mean 79.33, std 18.32, range [35.19, 96.5]

Secondary structure (DSSP, 8-state):
--------PPPPPPPPSS-TTSTTHHHHHHHHHHHHHS--SHHHHHHHHHHHHHHHHHHHHHHHHTT-HHHHHHHHHHHHHHHHHHHHHHHHHHHTT---HHHHHHHHHHHHHHHHHHHHHHHHS-SEEEEEETTEEEEEEEHHHHT--